Protein AF-A0A522SVX6-F1 (afdb_monomer_lite)

Radius of gyration: 29.34 Å; chains: 1; bounding box: 66×29×86 Å

Structure (mmCIF, N/CA/C/O backbone):
data_AF-A0A522SVX6-F1
#
_entry.id   AF-A0A522SVX6-F1
#
loop_
_atom_site.group_PDB
_atom_site.id
_atom_site.type_symbol
_atom_site.label_atom_id
_atom_site.label_alt_id
_atom_site.label_comp_id
_atom_site.label_asym_id
_atom_site.label_entity_id
_atom_site.label_seq_id
_atom_site.pdbx_PDB_ins_code
_atom_site.Cartn_x
_atom_site.Cartn_y
_atom_site.Cartn_z
_atom_site.occupancy
_atom_site.B_iso_or_equiv
_atom_site.auth_seq_id
_atom_site.auth_comp_id
_atom_site.auth_asym_id
_atom_site.auth_atom_id
_atom_site.pdbx_PDB_model_num
ATOM 1 N N . MET A 1 1 ? 31.303 2.158 -15.050 1.00 72.50 1 MET A N 1
ATOM 2 C CA . MET A 1 1 ? 30.305 2.900 -15.856 1.00 72.50 1 MET A CA 1
ATOM 3 C C . MET A 1 1 ? 29.167 1.996 -16.331 1.00 72.50 1 MET A C 1
ATOM 5 O O . MET A 1 1 ? 28.134 2.019 -15.685 1.00 72.50 1 MET A O 1
ATOM 9 N N . ARG A 1 2 ? 29.341 1.121 -17.340 1.00 85.81 2 ARG A N 1
ATOM 10 C CA . ARG A 1 2 ? 28.238 0.278 -17.877 1.00 85.81 2 ARG A CA 1
ATOM 11 C C . ARG A 1 2 ? 27.499 -0.565 -16.823 1.00 85.81 2 ARG A C 1
ATOM 13 O O . ARG A 1 2 ? 26.279 -0.558 -16.804 1.00 85.81 2 ARG A O 1
ATOM 20 N N . LYS A 1 3 ? 28.222 -1.206 -15.895 1.00 90.88 3 LYS A N 1
ATOM 21 C CA . LYS A 1 3 ? 27.615 -2.003 -14.810 1.00 90.88 3 LYS A CA 1
ATOM 22 C C . LYS A 1 3 ? 26.756 -1.171 -13.848 1.00 90.88 3 LYS A C 1
ATOM 24 O O . LYS A 1 3 ? 25.700 -1.627 -13.442 1.00 90.88 3 LYS A O 1
ATOM 29 N N . LEU A 1 4 ? 27.188 0.050 -13.521 1.00 95.00 4 LEU A N 1
ATOM 30 C CA . LEU A 1 4 ? 26.436 0.951 -12.640 1.00 95.00 4 LEU A CA 1
ATOM 31 C C . LEU A 1 4 ? 25.151 1.438 -13.314 1.00 95.00 4 LEU A C 1
ATOM 33 O O . LEU A 1 4 ? 24.115 1.491 -12.668 1.00 95.00 4 LEU A O 1
ATOM 37 N N . ILE A 1 5 ? 25.212 1.720 -14.619 1.00 94.38 5 ILE A N 1
ATOM 38 C CA . ILE A 1 5 ? 24.039 2.098 -15.416 1.00 94.38 5 ILE A CA 1
ATOM 39 C C . ILE A 1 5 ? 23.031 0.945 -15.444 1.00 94.38 5 ILE A C 1
ATOM 41 O O . ILE A 1 5 ? 21.858 1.163 -15.170 1.00 94.38 5 ILE A O 1
ATOM 45 N N . SER A 1 6 ? 23.483 -0.289 -15.693 1.00 93.12 6 SER A N 1
ATOM 46 C CA . SER A 1 6 ? 22.606 -1.467 -15.667 1.00 93.12 6 SER A CA 1
ATOM 47 C C . SER A 1 6 ? 21.974 -1.703 -14.292 1.00 93.12 6 SER A C 1
ATOM 49 O O . SER A 1 6 ? 20.779 -1.966 -14.218 1.00 93.12 6 SER A O 1
ATOM 51 N N . ILE A 1 7 ? 22.744 -1.568 -13.206 1.00 95.12 7 ILE A N 1
ATOM 52 C CA . ILE A 1 7 ? 22.219 -1.683 -11.835 1.00 95.12 7 ILE A CA 1
ATOM 53 C C . ILE A 1 7 ? 21.185 -0.583 -11.566 1.00 95.12 7 ILE A C 1
ATOM 55 O O . ILE A 1 7 ? 20.101 -0.873 -11.072 1.00 95.12 7 ILE A O 1
ATOM 59 N N . SER A 1 8 ? 21.481 0.662 -11.941 1.00 94.00 8 SER A N 1
ATOM 60 C CA . SER A 1 8 ? 20.554 1.787 -11.789 1.00 94.00 8 SER A CA 1
ATOM 61 C C . SER A 1 8 ? 19.252 1.571 -12.561 1.00 94.00 8 SER A C 1
ATOM 63 O O . SER A 1 8 ? 18.188 1.875 -12.033 1.00 94.00 8 SER A O 1
ATOM 65 N N . LEU A 1 9 ? 19.322 1.035 -13.784 1.00 91.75 9 LEU A N 1
ATOM 66 C CA . LEU A 1 9 ? 18.143 0.711 -14.591 1.00 91.75 9 LEU A CA 1
ATOM 67 C C . LEU A 1 9 ? 17.283 -0.369 -13.930 1.00 91.75 9 LEU A C 1
ATOM 69 O O . LEU A 1 9 ? 16.068 -0.218 -13.861 1.00 91.75 9 LEU A O 1
ATOM 73 N N . LEU A 1 10 ? 17.905 -1.425 -13.400 1.00 92.25 10 LEU A N 1
ATOM 74 C CA . LEU A 1 10 ? 17.185 -2.481 -12.685 1.00 92.25 10 LEU A CA 1
ATOM 75 C C . LEU A 1 10 ? 16.464 -1.932 -11.449 1.00 92.25 10 LEU A C 1
ATOM 77 O O . LEU A 1 10 ? 15.293 -2.241 -11.239 1.00 92.25 10 LEU A O 1
ATOM 81 N N . PHE A 1 11 ? 17.124 -1.082 -10.660 1.00 90.69 11 PHE A N 1
ATOM 82 C CA . PHE A 1 11 ? 16.496 -0.448 -9.499 1.00 90.69 11 PHE A CA 1
ATOM 83 C C . PHE A 1 11 ? 15.349 0.487 -9.886 1.00 90.69 11 PHE A C 1
ATOM 85 O O . PHE A 1 11 ? 14.310 0.449 -9.235 1.00 90.69 11 PHE A O 1
ATOM 92 N N . ALA A 1 12 ? 15.513 1.286 -10.943 1.00 89.25 12 ALA A N 1
ATOM 93 C CA . ALA A 1 12 ? 14.468 2.188 -11.422 1.00 89.25 12 ALA A CA 1
ATOM 94 C C . ALA A 1 12 ? 13.207 1.422 -11.855 1.00 89.25 12 ALA A C 1
ATOM 96 O O . ALA A 1 12 ? 12.114 1.775 -11.430 1.00 89.25 12 ALA A O 1
ATOM 97 N N . LEU A 1 13 ? 13.367 0.329 -12.608 1.00 86.50 13 LEU A N 1
ATOM 98 C CA . LEU A 1 13 ? 12.252 -0.533 -13.022 1.00 86.50 13 LEU A CA 1
ATOM 99 C C . LEU A 1 13 ? 11.591 -1.249 -11.834 1.00 86.50 13 LEU A C 1
ATOM 101 O O . LEU A 1 13 ? 10.384 -1.449 -11.811 1.00 86.50 13 LEU A O 1
ATOM 105 N N . SER A 1 14 ? 12.377 -1.614 -10.820 1.00 84.56 14 SER A N 1
ATOM 106 C CA . SER A 1 14 ? 11.855 -2.255 -9.605 1.00 84.56 14 SER A CA 1
ATOM 107 C C . SER A 1 14 ? 11.109 -1.275 -8.696 1.00 84.56 14 SER A C 1
ATOM 109 O O . SER A 1 14 ? 10.351 -1.704 -7.825 1.00 84.56 14 SER A O 1
ATOM 111 N N . PHE A 1 15 ? 11.338 0.033 -8.858 1.00 83.62 15 PHE A N 1
ATOM 112 C CA . PHE A 1 15 ? 10.798 1.049 -7.962 1.00 83.62 15 PHE A CA 1
ATOM 113 C C . PHE A 1 15 ? 9.271 1.162 -8.038 1.00 83.62 15 PHE A C 1
ATOM 115 O O . PHE A 1 15 ? 8.607 1.477 -7.049 1.00 83.62 15 PHE A O 1
ATOM 122 N N . GLU A 1 16 ? 8.702 0.817 -9.188 1.00 74.00 16 GLU A N 1
ATOM 123 C CA . GLU A 1 16 ? 7.260 0.837 -9.431 1.00 74.00 16 GLU A CA 1
ATOM 124 C C . GLU A 1 16 ? 6.499 -0.160 -8.533 1.00 74.00 16 GLU A C 1
ATOM 126 O O . GLU A 1 16 ? 5.338 0.065 -8.193 1.00 74.00 16 GLU A O 1
ATOM 131 N N . CYS A 1 17 ? 7.170 -1.203 -8.028 1.00 76.44 17 CYS A N 1
ATOM 132 C CA . CYS A 1 17 ? 6.571 -2.206 -7.143 1.00 76.44 17 CYS A CA 1
ATOM 133 C C . CYS A 1 17 ? 6.388 -1.740 -5.682 1.00 76.44 17 CYS A C 1
ATOM 135 O O . CYS A 1 17 ? 5.728 -2.427 -4.897 1.00 76.44 17 CYS A O 1
ATOM 137 N N . PHE A 1 18 ? 6.956 -0.598 -5.270 1.00 81.50 18 PHE A N 1
ATOM 138 C CA . PHE A 1 18 ? 6.952 -0.180 -3.857 1.00 81.50 18 PHE A CA 1
ATOM 139 C C . PHE A 1 18 ? 5.634 0.448 -3.369 1.00 81.50 18 PHE A C 1
ATOM 141 O O . PHE A 1 18 ? 5.527 0.776 -2.184 1.00 81.50 18 PHE A O 1
ATOM 148 N N . SER A 1 19 ? 4.611 0.587 -4.219 1.00 78.88 19 SER A N 1
ATOM 149 C CA . SER A 1 19 ? 3.333 1.226 -3.855 1.00 78.88 19 SER A CA 1
ATOM 150 C C . SER A 1 19 ? 2.658 0.575 -2.636 1.00 78.88 19 SER A C 1
ATOM 152 O O . SER A 1 19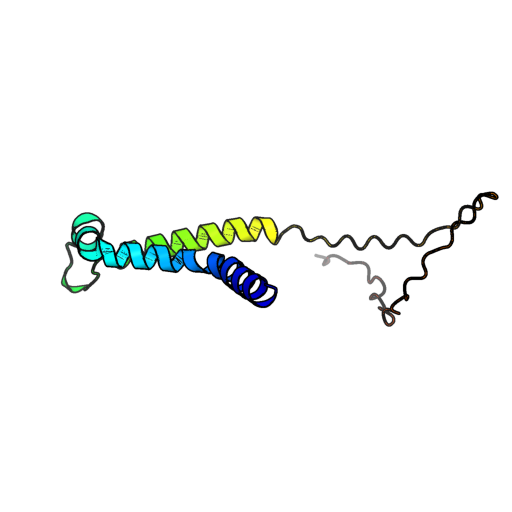 ? 2.267 1.266 -1.694 1.00 78.88 19 SER A O 1
ATOM 154 N N . ASN A 1 20 ? 2.595 -0.758 -2.601 1.00 84.00 20 ASN A N 1
ATOM 155 C CA . ASN A 1 20 ? 2.006 -1.514 -1.490 1.00 84.00 20 ASN A CA 1
ATOM 156 C C . ASN A 1 20 ? 2.909 -1.540 -0.248 1.00 84.00 20 ASN A C 1
ATOM 158 O O . ASN A 1 20 ? 2.416 -1.545 0.881 1.00 84.00 20 ASN A O 1
ATOM 162 N N . ILE A 1 21 ? 4.229 -1.507 -0.447 1.00 89.38 21 ILE A N 1
ATOM 163 C CA . ILE A 1 21 ? 5.213 -1.478 0.645 1.00 89.38 21 ILE A CA 1
ATOM 164 C C . ILE A 1 21 ? 5.077 -0.177 1.438 1.00 89.38 21 ILE A C 1
ATOM 166 O O . ILE A 1 21 ? 5.115 -0.199 2.667 1.00 89.38 21 ILE A O 1
ATOM 170 N N . TYR A 1 22 ? 4.834 0.943 0.754 1.00 90.19 22 TYR A N 1
ATOM 171 C CA . TYR A 1 22 ? 4.593 2.228 1.405 1.00 90.19 22 TYR A CA 1
ATOM 172 C C . TYR A 1 22 ? 3.347 2.211 2.308 1.00 90.19 22 TYR A C 1
ATOM 174 O O . TYR A 1 22 ? 3.409 2.674 3.447 1.00 90.19 22 TYR A O 1
ATOM 182 N N . VAL A 1 23 ? 2.234 1.630 1.839 1.00 92.38 23 VAL A N 1
ATOM 183 C CA . VAL A 1 23 ? 0.991 1.507 2.629 1.00 92.38 23 VAL A CA 1
ATOM 184 C C . VAL A 1 23 ? 1.232 0.683 3.896 1.00 92.38 23 VAL A C 1
ATOM 186 O O . VAL A 1 23 ? 0.809 1.069 4.987 1.00 92.38 23 VAL A O 1
ATOM 189 N N . TRP A 1 24 ? 1.954 -0.430 3.768 1.00 93.75 24 TRP A N 1
ATOM 190 C CA . TRP A 1 24 ? 2.255 -1.311 4.894 1.00 93.75 24 TRP A CA 1
ATOM 191 C C . TRP A 1 24 ? 3.203 -0.655 5.907 1.00 93.75 24 TRP A C 1
ATOM 193 O O . TRP A 1 24 ? 2.959 -0.707 7.112 1.00 93.75 24 TRP A O 1
ATOM 203 N N . ALA A 1 25 ? 4.239 0.037 5.426 1.00 94.06 25 ALA A N 1
ATOM 204 C CA . ALA A 1 25 ? 5.154 0.796 6.275 1.00 94.06 25 ALA A CA 1
ATOM 205 C C . ALA A 1 25 ? 4.426 1.910 7.047 1.00 94.06 25 ALA A C 1
ATOM 207 O O . ALA A 1 25 ? 4.620 2.054 8.252 1.00 94.06 25 ALA A O 1
ATOM 208 N N . GLY A 1 26 ? 3.541 2.662 6.384 1.00 93.31 26 GLY A N 1
ATOM 209 C CA . GLY A 1 26 ? 2.734 3.702 7.029 1.00 93.31 26 GLY A CA 1
ATOM 210 C C . GLY A 1 26 ? 1.791 3.156 8.105 1.00 93.31 26 GLY A C 1
ATOM 211 O O . GLY A 1 26 ? 1.582 3.818 9.126 1.00 93.31 26 GLY A O 1
ATOM 212 N N . TYR A 1 27 ? 1.264 1.944 7.903 1.00 96.00 27 TYR A N 1
ATOM 213 C CA . TYR A 1 27 ? 0.468 1.239 8.904 1.00 96.00 27 TYR A CA 1
ATOM 214 C C . TYR A 1 27 ? 1.299 0.843 10.125 1.00 96.00 27 TYR A C 1
ATOM 216 O O . TYR A 1 27 ? 0.892 1.147 11.242 1.00 96.00 27 TYR A O 1
ATOM 224 N N . GLU A 1 28 ? 2.464 0.221 9.934 1.00 95.56 28 GLU A N 1
ATOM 225 C CA . GLU A 1 28 ? 3.275 -0.256 11.061 1.00 95.56 28 GLU A CA 1
ATOM 226 C C . GLU A 1 28 ? 3.817 0.912 11.901 1.00 95.56 28 GLU A C 1
ATOM 228 O O . GLU A 1 28 ? 3.744 0.879 13.129 1.00 95.56 28 GLU A O 1
ATOM 233 N N . LEU A 1 29 ? 4.257 1.996 11.249 1.00 96.50 29 LEU A N 1
ATOM 234 C CA . LEU A 1 29 ? 4.748 3.202 11.927 1.00 96.50 29 LEU A CA 1
ATOM 235 C C . LEU A 1 29 ? 3.666 3.913 12.759 1.00 96.50 29 LEU A C 1
ATOM 237 O O . LEU A 1 29 ? 3.987 4.529 13.771 1.00 96.50 29 LEU A O 1
ATOM 241 N N . ASN A 1 30 ? 2.392 3.825 12.356 1.00 96.00 30 ASN A N 1
ATOM 242 C CA . ASN A 1 30 ? 1.272 4.521 13.007 1.00 96.00 30 ASN A CA 1
ATOM 243 C C . ASN A 1 30 ? 0.233 3.571 13.616 1.00 96.00 30 ASN A C 1
ATOM 245 O O . ASN A 1 30 ? -0.908 3.966 13.868 1.00 96.00 30 ASN A O 1
ATOM 249 N N . LYS A 1 31 ? 0.602 2.314 13.865 1.00 94.75 31 LYS A N 1
ATOM 250 C CA . LYS A 1 31 ? -0.333 1.247 14.248 1.00 94.75 31 LYS A CA 1
ATOM 251 C C . LYS A 1 31 ? -1.159 1.577 15.492 1.00 94.75 31 LYS A C 1
ATOM 253 O O . LYS A 1 31 ? -2.355 1.297 15.532 1.00 94.75 31 LYS A O 1
ATOM 258 N N . SER A 1 32 ? -0.549 2.224 16.485 1.00 94.62 32 SER A N 1
ATOM 259 C CA . SER A 1 32 ? -1.226 2.662 17.715 1.00 94.62 32 SER A CA 1
ATOM 260 C C . SER A 1 32 ? -2.331 3.689 17.439 1.00 94.62 32 SER A C 1
ATOM 262 O O . SER A 1 32 ? -3.457 3.542 17.921 1.00 94.62 32 SER A O 1
ATOM 264 N N . TYR A 1 33 ? -2.037 4.699 16.621 1.00 95.88 33 TYR A N 1
ATOM 265 C CA . TYR A 1 33 ? -3.000 5.714 16.197 1.00 95.88 33 TYR A CA 1
ATOM 266 C C . TYR A 1 33 ? -4.114 5.108 15.337 1.00 95.88 33 TYR A C 1
ATOM 268 O O . TYR A 1 33 ? -5.295 5.362 15.568 1.00 95.88 33 TYR A O 1
ATOM 276 N N . ILE A 1 34 ? -3.757 4.244 14.386 1.00 96.31 34 ILE A N 1
ATOM 277 C CA . ILE A 1 34 ? -4.728 3.596 13.499 1.00 96.31 34 ILE A CA 1
ATOM 278 C C . ILE A 1 34 ? -5.687 2.716 14.307 1.00 96.31 34 ILE A C 1
ATOM 280 O O . ILE A 1 34 ? -6.898 2.801 14.113 1.00 96.31 34 ILE A O 1
ATOM 284 N N . SER A 1 35 ? -5.175 1.915 15.243 1.00 94.50 35 SER A N 1
ATOM 285 C CA . SER A 1 35 ? -5.993 1.027 16.076 1.00 94.50 35 SER A CA 1
ATOM 286 C C . SER A 1 35 ? -6.947 1.791 17.008 1.00 94.50 35 SER A C 1
ATOM 288 O O . SER A 1 35 ? -8.095 1.390 17.178 1.00 94.50 35 SER A O 1
ATOM 290 N N . SER A 1 36 ? -6.512 2.922 17.571 1.00 93.62 36 SER A N 1
ATOM 291 C CA . SER A 1 36 ? -7.313 3.701 18.532 1.00 93.62 36 SER A CA 1
ATOM 292 C C . SER A 1 36 ? -8.298 4.678 17.877 1.00 93.62 36 SER A C 1
ATOM 294 O O . SER A 1 36 ? -9.417 4.853 18.363 1.00 93.62 36 SER A O 1
ATOM 296 N N . VAL A 1 37 ? -7.922 5.305 16.761 1.00 95.12 37 VAL A N 1
ATOM 297 C CA . VAL A 1 37 ? -8.692 6.410 16.162 1.00 95.12 37 VAL A CA 1
ATOM 298 C C . VAL A 1 37 ? -9.421 5.990 14.888 1.00 95.12 37 VAL A C 1
ATOM 300 O O . VAL A 1 37 ? -10.594 6.328 14.723 1.00 95.12 37 VAL A O 1
ATOM 303 N N . LEU A 1 38 ? -8.754 5.246 14.002 1.00 95.44 38 LEU A N 1
ATOM 304 C CA . LEU A 1 38 ? -9.246 4.950 12.648 1.00 95.44 38 LEU A CA 1
ATOM 305 C C . LEU A 1 38 ? -9.911 3.570 12.513 1.00 95.44 38 LEU A C 1
ATOM 307 O O . LEU A 1 38 ? -10.641 3.328 11.552 1.00 95.44 38 LEU A O 1
ATOM 311 N N . CYS A 1 39 ? -9.664 2.658 13.453 1.00 95.50 39 CYS A N 1
ATOM 312 C CA . CYS A 1 39 ? -10.241 1.321 13.457 1.00 95.50 39 CYS A CA 1
ATOM 313 C C . CYS A 1 39 ? -11.739 1.372 13.778 1.00 95.50 39 CYS A C 1
ATOM 315 O O . CYS A 1 39 ? -12.141 1.811 14.855 1.00 95.50 39 CYS A O 1
ATOM 317 N N . VAL A 1 40 ? -12.565 0.843 12.873 1.00 94.88 40 VAL A N 1
ATOM 318 C CA . VAL A 1 40 ? -14.022 0.744 13.084 1.00 94.88 40 VAL A CA 1
ATOM 319 C C . VAL A 1 40 ? -14.403 -0.310 14.129 1.00 94.88 40 VAL A C 1
ATOM 321 O O . VAL A 1 40 ? -15.473 -0.230 14.714 1.00 94.88 40 VAL A O 1
ATOM 324 N N . ASN A 1 41 ? -13.513 -1.272 14.393 1.00 93.69 41 ASN A N 1
ATOM 325 C CA . ASN A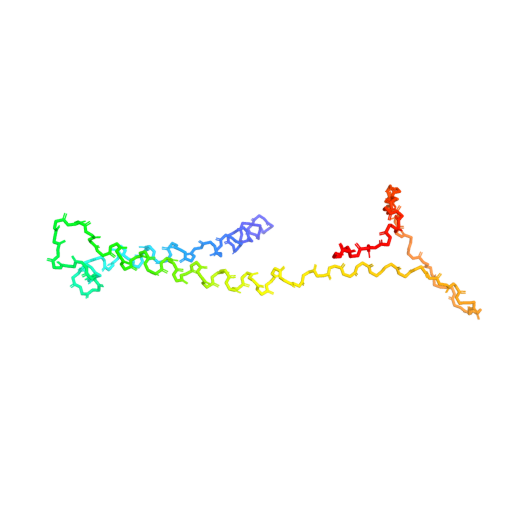 1 41 ? -13.724 -2.360 15.352 1.00 93.69 41 ASN A CA 1
ATOM 326 C C . ASN A 1 41 ? -13.053 -2.096 16.712 1.00 93.69 41 ASN A C 1
ATOM 328 O O . ASN A 1 41 ? -12.842 -3.043 17.468 1.00 93.69 41 ASN A O 1
ATOM 332 N N . ARG A 1 42 ? -12.676 -0.848 17.035 1.00 90.75 42 ARG A N 1
ATOM 333 C CA . ARG A 1 42 ? -11.974 -0.541 18.299 1.00 90.75 42 ARG A CA 1
ATOM 334 C C . ARG A 1 42 ? -12.786 -0.908 19.545 1.00 90.75 42 ARG A C 1
ATOM 336 O O . ARG A 1 42 ? -12.205 -1.274 20.558 1.00 90.75 42 ARG A O 1
ATOM 343 N N . ASP A 1 43 ? -14.113 -0.844 19.442 1.00 92.38 43 ASP A N 1
ATOM 344 C CA . ASP A 1 43 ? -15.036 -1.118 20.548 1.00 92.38 43 ASP A CA 1
ATOM 345 C C . ASP A 1 43 ? -15.288 -2.626 20.736 1.00 92.38 43 ASP A C 1
ATOM 347 O O . ASP A 1 43 ? -15.971 -3.036 21.672 1.00 92.38 43 ASP A O 1
ATOM 351 N N . ASN A 1 44 ? -14.718 -3.471 19.865 1.00 90.88 44 ASN A N 1
ATOM 352 C CA . ASN A 1 44 ? -14.806 -4.926 19.946 1.00 90.88 44 ASN A CA 1
ATOM 353 C C . ASN A 1 44 ? -13.407 -5.570 20.066 1.00 90.88 44 ASN A C 1
ATOM 355 O O . ASN A 1 44 ? -12.876 -6.110 19.087 1.00 90.88 44 ASN A O 1
ATOM 359 N N . PRO A 1 45 ? -12.795 -5.544 21.266 1.00 84.69 45 PRO A N 1
ATOM 360 C CA . PRO A 1 45 ? -11.438 -6.048 21.483 1.00 84.69 45 PRO A CA 1
ATOM 361 C C . PRO A 1 45 ? -11.300 -7.562 21.259 1.00 84.69 45 PRO A C 1
ATOM 363 O O . PRO A 1 45 ? -10.207 -8.023 20.935 1.00 84.69 45 PRO A O 1
ATOM 366 N N . ALA A 1 46 ? -12.392 -8.332 21.350 1.00 90.81 46 ALA A N 1
ATOM 367 C CA . ALA A 1 46 ? -12.385 -9.780 21.119 1.00 90.81 46 ALA A CA 1
ATOM 368 C C . ALA A 1 46 ? -12.007 -10.165 19.674 1.00 90.81 46 ALA A C 1
ATOM 370 O O . ALA A 1 46 ? -11.585 -11.289 19.420 1.00 90.81 46 ALA A O 1
ATOM 371 N N . MET A 1 47 ? -12.130 -9.231 18.724 1.00 90.06 47 MET A N 1
ATOM 372 C CA . MET A 1 47 ? -11.816 -9.462 17.310 1.00 90.06 47 MET A CA 1
ATOM 373 C C . MET A 1 47 ? -10.327 -9.317 16.972 1.00 90.06 47 MET A C 1
ATOM 375 O O . MET A 1 47 ? -9.947 -9.608 15.838 1.00 90.06 47 MET A O 1
ATOM 379 N N . HIS A 1 48 ? -9.489 -8.821 17.894 1.00 91.69 48 HIS A N 1
ATOM 380 C CA . HIS A 1 48 ? -8.047 -8.613 17.673 1.00 91.69 48 HIS A CA 1
ATOM 381 C C . HIS A 1 48 ? -7.724 -7.945 16.314 1.00 91.69 48 HIS A C 1
ATOM 383 O O . HIS A 1 48 ? -6.852 -8.374 15.545 1.00 91.69 48 HIS A O 1
ATOM 389 N N . CYS A 1 49 ? -8.506 -6.913 15.967 1.00 93.81 49 CYS A N 1
ATOM 390 C CA . CYS A 1 49 ? -8.427 -6.267 14.658 1.00 93.81 49 CYS A CA 1
ATOM 391 C C . CYS A 1 49 ? -7.171 -5.400 14.522 1.00 93.81 49 CYS A C 1
ATOM 393 O O . CYS A 1 49 ? -6.575 -5.383 13.453 1.00 93.81 49 CYS A O 1
ATOM 395 N N . ASP A 1 50 ? -6.760 -4.691 15.575 1.00 93.88 50 ASP A N 1
ATOM 396 C CA . ASP A 1 50 ? -5.537 -3.870 15.618 1.00 93.88 50 ASP A CA 1
ATOM 397 C C . ASP A 1 50 ? -5.396 -2.839 14.478 1.00 93.88 50 ASP A C 1
ATOM 399 O O . ASP A 1 50 ? -4.289 -2.464 14.106 1.00 93.88 50 ASP A O 1
ATOM 403 N N . GLY A 1 51 ? -6.506 -2.390 13.882 1.00 94.25 51 GLY A N 1
ATOM 404 C CA . GLY A 1 51 ? -6.484 -1.487 12.725 1.00 94.25 51 GLY A CA 1
ATOM 405 C C . GLY A 1 51 ? -6.334 -2.173 11.358 1.00 94.25 51 GLY A C 1
ATOM 406 O O . GLY A 1 51 ? -6.306 -1.483 10.340 1.00 94.25 51 GLY A O 1
ATOM 407 N N . LYS A 1 52 ? -6.320 -3.513 11.286 1.00 94.75 52 LYS A N 1
ATOM 408 C CA . LYS A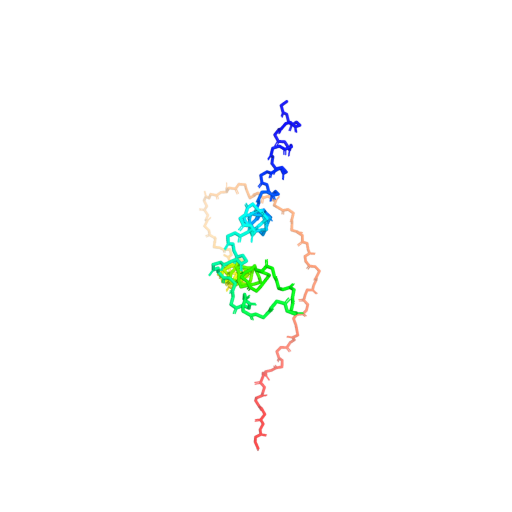 1 52 ? -6.244 -4.286 10.024 1.00 94.75 52 LYS A CA 1
ATOM 409 C C . LYS A 1 52 ? -7.385 -3.965 9.050 1.00 94.75 52 LYS A C 1
ATOM 411 O O . LYS A 1 52 ? -7.184 -4.015 7.843 1.00 94.75 52 LYS A O 1
ATOM 416 N N . CYS A 1 53 ? -8.562 -3.587 9.555 1.00 95.12 53 CYS A N 1
ATOM 417 C CA . CYS A 1 53 ? -9.685 -3.147 8.718 1.00 95.12 53 CYS A CA 1
ATOM 418 C C . CYS A 1 53 ? -9.361 -1.884 7.899 1.00 95.12 53 CYS A C 1
ATOM 420 O O . CYS A 1 53 ? -9.773 -1.763 6.747 1.00 95.12 53 CYS A O 1
ATOM 422 N N . PHE A 1 54 ? -8.596 -0.953 8.473 1.00 95.06 54 PHE A N 1
ATOM 423 C CA . PHE A 1 54 ? -8.146 0.251 7.784 1.00 95.06 54 PHE A CA 1
ATOM 424 C C . PHE A 1 54 ? -7.072 -0.080 6.741 1.00 95.06 54 PHE A C 1
ATOM 426 O O . PHE A 1 54 ? -7.137 0.423 5.619 1.00 95.06 54 PHE A O 1
ATOM 433 N N . LEU A 1 55 ? -6.130 -0.965 7.091 1.00 95.19 55 LEU A N 1
ATOM 434 C CA . LEU A 1 55 ? -5.092 -1.443 6.175 1.00 95.19 55 LEU A CA 1
ATOM 435 C C . LEU A 1 55 ? -5.700 -2.116 4.936 1.00 95.19 55 LEU A C 1
ATOM 437 O O . LEU A 1 55 ? -5.348 -1.760 3.814 1.00 95.19 55 LEU A O 1
ATOM 441 N N . ASP A 1 56 ? -6.655 -3.028 5.131 1.00 94.56 56 ASP A N 1
ATOM 442 C CA . ASP A 1 56 ? -7.357 -3.712 4.038 1.00 94.56 56 ASP A CA 1
ATOM 443 C C . ASP A 1 56 ? -8.063 -2.718 3.101 1.00 94.56 56 ASP A C 1
ATOM 445 O O . ASP A 1 56 ? -7.950 -2.808 1.878 1.00 94.56 56 ASP A O 1
ATOM 449 N N . LYS A 1 57 ? -8.719 -1.699 3.668 1.00 94.12 57 LYS A N 1
ATOM 450 C CA . LYS A 1 57 ? -9.363 -0.640 2.883 1.00 94.12 57 LYS A CA 1
ATOM 451 C C . LYS A 1 57 ? -8.358 0.148 2.036 1.00 94.12 57 LYS A C 1
ATOM 453 O O . LYS A 1 57 ? -8.641 0.426 0.871 1.00 94.12 57 LYS A O 1
ATOM 458 N N . GLN A 1 58 ? -7.203 0.506 2.598 1.00 92.94 58 GLN A N 1
ATOM 459 C CA . GLN A 1 58 ? -6.158 1.227 1.863 1.00 92.94 58 GLN A CA 1
ATOM 460 C C . GLN A 1 58 ? -5.541 0.381 0.745 1.00 92.94 58 GLN A C 1
ATOM 462 O O . GLN A 1 58 ? -5.343 0.890 -0.358 1.00 92.94 58 GLN A O 1
ATOM 467 N N . LEU A 1 59 ? -5.290 -0.907 0.997 1.00 92.69 59 LEU A N 1
ATOM 468 C CA . LEU A 1 59 ? -4.760 -1.833 -0.008 1.00 92.69 59 LEU A CA 1
ATOM 469 C C . LEU A 1 59 ? -5.736 -2.012 -1.176 1.00 92.69 59 LEU A C 1
ATOM 471 O O . LEU A 1 59 ? -5.338 -1.867 -2.330 1.00 92.69 59 LEU A O 1
ATOM 475 N N . LYS A 1 60 ? -7.028 -2.213 -0.891 1.00 92.44 60 LYS A N 1
ATOM 476 C CA . LYS A 1 60 ? -8.075 -2.291 -1.925 1.00 92.44 60 LYS A CA 1
ATOM 477 C C . LYS A 1 60 ? -8.171 -1.011 -2.748 1.00 92.44 60 LYS A C 1
ATOM 479 O O . LYS A 1 60 ? -8.290 -1.073 -3.968 1.00 92.44 60 LYS A O 1
ATOM 484 N N . GLN A 1 61 ? -8.080 0.152 -2.101 1.00 90.06 61 GLN A N 1
ATOM 485 C CA . GLN A 1 61 ? -8.079 1.429 -2.812 1.00 90.06 61 GLN A CA 1
ATOM 486 C C . GLN A 1 61 ? -6.843 1.586 -3.712 1.00 90.06 61 GLN A C 1
ATOM 488 O O . GLN A 1 61 ? -6.960 2.143 -4.802 1.00 90.06 61 GLN A O 1
ATOM 493 N N . ASN A 1 62 ? -5.671 1.111 -3.279 1.00 87.25 62 ASN A N 1
ATOM 494 C CA . ASN A 1 62 ? -4.453 1.139 -4.090 1.00 87.25 62 ASN A CA 1
ATOM 495 C C . ASN A 1 62 ? -4.576 0.217 -5.314 1.00 87.25 62 ASN A C 1
ATOM 497 O O . ASN A 1 62 ? -4.305 0.653 -6.430 1.00 87.25 62 ASN A O 1
ATOM 501 N N . GLN A 1 63 ? -5.087 -1.001 -5.117 1.00 87.19 63 GLN A N 1
ATOM 502 C CA . GLN A 1 63 ? -5.337 -1.955 -6.197 1.00 87.19 63 GLN A CA 1
ATOM 503 C C . GLN A 1 63 ? -6.330 -1.403 -7.227 1.00 87.19 63 GLN A C 1
ATOM 505 O O . GLN A 1 63 ? -6.044 -1.401 -8.417 1.00 87.19 63 GLN A O 1
ATOM 510 N N . GLN A 1 64 ? -7.446 -0.823 -6.779 1.00 86.50 64 GLN A N 1
ATOM 511 C CA . GLN A 1 64 ? -8.440 -0.250 -7.688 1.00 86.50 64 GLN A CA 1
ATOM 512 C C . GLN A 1 64 ? -7.895 0.938 -8.502 1.00 86.50 64 GLN A C 1
ATOM 514 O O . GLN A 1 64 ? -8.339 1.171 -9.625 1.00 86.50 64 GLN A O 1
ATOM 519 N N . ARG A 1 65 ? -6.937 1.706 -7.964 1.00 82.56 65 ARG A N 1
ATOM 520 C CA . ARG A 1 65 ? -6.241 2.756 -8.730 1.00 82.56 65 ARG A CA 1
ATOM 521 C C . ARG A 1 65 ? -5.333 2.149 -9.798 1.00 82.56 65 ARG A C 1
ATOM 523 O O . ARG A 1 65 ? -5.415 2.573 -10.943 1.00 82.56 65 ARG A O 1
ATOM 530 N N . GLN A 1 66 ? -4.556 1.125 -9.442 1.00 78.44 66 GLN A N 1
ATOM 531 C CA . GLN A 1 66 ? -3.718 0.402 -10.404 1.00 78.44 66 GLN A CA 1
ATOM 532 C C . GLN A 1 66 ? -4.555 -0.225 -11.528 1.00 78.44 66 GLN A C 1
ATOM 534 O O . GLN A 1 66 ? -4.188 -0.107 -12.691 1.00 78.44 66 GLN A O 1
ATOM 539 N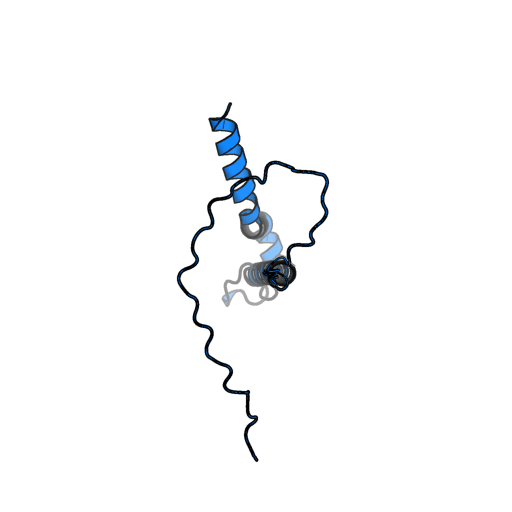 N . ASP A 1 67 ? -5.705 -0.825 -11.215 1.00 78.25 67 ASP A N 1
ATOM 540 C CA . ASP A 1 67 ? -6.584 -1.433 -12.223 1.00 78.25 67 ASP A CA 1
ATOM 541 C C . ASP A 1 67 ? -7.174 -0.393 -13.193 1.00 78.25 67 ASP A C 1
ATOM 543 O O . ASP A 1 67 ? -7.265 -0.650 -14.394 1.00 78.25 67 ASP A O 1
ATOM 547 N N . ASN A 1 68 ? -7.535 0.802 -12.706 1.00 74.44 68 ASN A N 1
ATOM 548 C CA . ASN A 1 68 ? -8.013 1.890 -13.568 1.00 74.44 68 ASN A CA 1
ATOM 549 C C . ASN A 1 68 ? -6.903 2.451 -14.472 1.00 74.44 68 ASN A C 1
ATOM 551 O O . ASN A 1 68 ? -7.156 2.707 -15.650 1.00 74.44 68 ASN A O 1
ATOM 555 N N . ASP A 1 69 ? -5.681 2.596 -13.955 1.00 66.75 69 ASP A N 1
ATOM 556 C CA . ASP A 1 69 ? -4.534 3.070 -14.740 1.00 66.75 69 ASP A CA 1
ATOM 557 C C . ASP A 1 69 ? -4.107 2.027 -15.795 1.00 66.75 69 ASP A C 1
ATOM 559 O O . ASP A 1 69 ? -3.848 2.367 -16.953 1.00 66.75 69 ASP A O 1
ATOM 563 N N . ASN A 1 70 ? -4.136 0.736 -15.448 1.00 60.38 70 ASN A N 1
ATOM 564 C CA . ASN A 1 70 ? -3.839 -0.365 -16.370 1.00 60.38 70 ASN A CA 1
ATOM 565 C C . ASN A 1 70 ? -4.938 -0.563 -17.431 1.00 60.38 70 ASN A C 1
ATOM 567 O O . ASN A 1 70 ? -4.639 -0.918 -18.572 1.00 60.38 70 ASN A O 1
ATOM 571 N N . GLY A 1 71 ? -6.203 -0.287 -17.098 1.00 54.91 71 GLY A N 1
ATOM 572 C CA . GLY A 1 71 ? -7.324 -0.315 -18.043 1.00 54.91 71 GLY A CA 1
ATOM 573 C C . GLY A 1 71 ? -7.235 0.754 -19.142 1.00 54.91 71 GLY A C 1
ATOM 574 O O . GLY A 1 71 ? -7.777 0.560 -20.232 1.00 54.91 71 GLY A O 1
ATOM 575 N N . ALA A 1 72 ? -6.513 1.853 -18.901 1.00 52.66 72 ALA A N 1
ATOM 576 C CA . ALA A 1 72 ? -6.243 2.873 -19.915 1.00 52.66 72 ALA A CA 1
ATOM 577 C C . ALA A 1 72 ? -5.136 2.451 -20.901 1.00 52.66 72 ALA A C 1
ATOM 579 O O . ALA A 1 72 ? -5.192 2.826 -22.073 1.00 52.66 72 ALA A O 1
ATOM 580 N N . LEU A 1 73 ? -4.166 1.643 -20.455 1.00 52.34 73 LEU A N 1
ATOM 581 C CA . LEU A 1 73 ? -3.064 1.150 -21.289 1.00 52.34 73 LEU A CA 1
ATOM 582 C C . LEU A 1 73 ? -3.415 -0.155 -22.030 1.00 52.34 73 LEU A C 1
ATOM 584 O O . LEU A 1 73 ? -2.956 -0.376 -23.147 1.00 52.34 73 LEU A O 1
ATOM 588 N N . GLY A 1 74 ? -4.261 -1.005 -21.436 1.00 48.03 74 GLY A N 1
ATOM 589 C CA . GLY A 1 74 ? -4.631 -2.316 -21.982 1.00 48.03 74 GLY A CA 1
ATOM 590 C C . GLY A 1 74 ? -5.662 -2.296 -23.116 1.00 48.03 74 GLY A C 1
ATOM 591 O O . GLY A 1 74 ? -5.764 -3.272 -23.851 1.00 48.03 74 GLY A O 1
ATOM 592 N N . ASN A 1 75 ? -6.406 -1.199 -23.300 1.00 52.00 75 ASN A N 1
ATOM 593 C CA . ASN A 1 75 ? -7.532 -1.151 -24.245 1.00 52.00 75 ASN A CA 1
ATOM 594 C C . ASN A 1 75 ? -7.234 -0.473 -25.593 1.00 52.00 75 ASN A C 1
ATOM 596 O O . ASN A 1 75 ? -8.161 -0.256 -26.369 1.00 52.00 75 ASN A O 1
ATOM 600 N N . LYS A 1 76 ? -5.978 -0.122 -25.898 1.00 51.06 76 LYS A N 1
ATOM 601 C CA . LYS A 1 76 ? -5.597 0.437 -27.210 1.00 51.06 76 LYS A CA 1
ATOM 602 C C . LYS A 1 76 ? -4.192 0.018 -27.630 1.00 51.06 76 LYS A C 1
ATOM 604 O O . LYS A 1 76 ? -3.338 0.856 -27.901 1.00 51.06 76 LYS A O 1
ATOM 609 N N . ILE A 1 77 ? -3.957 -1.283 -27.722 1.00 55.16 77 ILE A N 1
ATOM 610 C CA . ILE A 1 77 ? -2.974 -1.776 -28.687 1.00 55.16 77 ILE A CA 1
ATOM 611 C C . ILE A 1 77 ? -3.756 -2.506 -29.774 1.00 55.16 77 ILE A C 1
ATOM 613 O O . ILE A 1 77 ? -3.644 -3.715 -29.948 1.00 55.16 77 ILE A O 1
ATOM 617 N N . ASP A 1 78 ? -4.568 -1.748 -30.513 1.00 49.06 78 ASP A N 1
ATOM 618 C CA . ASP A 1 78 ? -4.905 -2.144 -31.873 1.00 49.06 78 ASP A CA 1
ATOM 619 C C . ASP A 1 78 ? -3.601 -2.028 -32.660 1.00 49.06 78 ASP A C 1
ATOM 621 O O . ASP A 1 78 ? -3.234 -0.955 -33.147 1.00 49.06 78 ASP A O 1
ATOM 625 N N . VAL A 1 79 ? -2.839 -3.122 -32.724 1.00 56.81 79 VAL A N 1
ATOM 626 C CA . VAL A 1 79 ? -1.778 -3.246 -33.719 1.00 56.81 79 VAL A CA 1
ATOM 627 C C . VAL A 1 79 ? -2.491 -3.267 -35.065 1.00 56.81 79 VAL A C 1
ATOM 629 O O . VAL A 1 79 ? -2.877 -4.320 -35.569 1.00 56.81 79 VAL A O 1
ATOM 632 N N . LEU A 1 80 ? -2.711 -2.085 -35.636 1.00 53.00 80 LEU A N 1
ATOM 633 C CA . LEU A 1 80 ? -3.145 -1.935 -37.013 1.00 53.00 80 LEU A CA 1
ATOM 634 C C . LEU A 1 80 ? -1.975 -2.406 -37.883 1.00 53.00 80 LEU A C 1
ATOM 636 O O . LEU A 1 80 ? -1.102 -1.634 -38.274 1.00 53.00 80 LEU A O 1
ATOM 640 N N . LEU A 1 81 ? -1.928 -3.716 -38.133 1.00 46.44 81 LEU A N 1
ATOM 641 C CA . LEU A 1 81 ? -1.094 -4.344 -39.151 1.00 46.44 81 LEU A CA 1
ATOM 642 C C . LEU A 1 81 ? -1.631 -3.901 -40.516 1.00 46.44 81 LEU A C 1
ATOM 644 O O . LEU A 1 81 ? -2.327 -4.638 -41.209 1.00 46.44 81 LEU A O 1
ATOM 648 N N . PHE A 1 82 ? -1.351 -2.652 -40.885 1.00 46.69 82 PHE A N 1
ATOM 649 C CA . PHE A 1 82 ? -1.603 -2.154 -42.226 1.00 46.69 82 PHE A CA 1
ATOM 650 C C . PHE A 1 82 ? -0.522 -2.741 -43.138 1.00 46.69 82 PHE A C 1
ATOM 652 O O . PHE A 1 82 ? 0.590 -2.224 -43.227 1.00 46.69 82 PHE A O 1
ATOM 659 N N . CYS A 1 83 ? -0.821 -3.878 -43.765 1.00 52.28 83 CYS A N 1
ATOM 660 C CA . CYS A 1 83 ? -0.029 -4.392 -44.874 1.00 52.28 83 CYS A CA 1
ATOM 661 C C . CYS A 1 83 ? -0.625 -3.825 -46.164 1.00 52.28 83 CYS A C 1
ATOM 663 O O . CYS A 1 83 ? -1.557 -4.391 -46.732 1.00 52.28 83 CYS A O 1
ATOM 665 N N . SER A 1 84 ? -0.126 -2.665 -46.588 1.00 47.75 84 SER A N 1
ATOM 666 C CA . SER A 1 84 ? -0.351 -2.191 -47.951 1.00 47.75 84 SER A CA 1
ATOM 667 C C . SER A 1 84 ? 0.555 -2.996 -48.867 1.00 47.75 84 SER A C 1
ATOM 669 O O . SER A 1 84 ? 1.774 -2.849 -48.799 1.00 47.75 84 SER A O 1
ATOM 671 N N . ASP A 1 85 ? -0.017 -3.844 -49.716 1.00 45.25 85 ASP A N 1
ATOM 672 C CA . ASP A 1 85 ? 0.720 -4.312 -50.885 1.00 45.25 85 ASP A CA 1
ATOM 673 C C . ASP A 1 85 ? 0.816 -3.125 -51.853 1.00 45.25 85 ASP A C 1
ATOM 675 O O . ASP A 1 85 ? -0.192 -2.528 -52.246 1.00 45.25 85 ASP A O 1
ATOM 679 N N . GLU A 1 86 ? 2.040 -2.690 -52.130 1.00 46.56 86 GLU A N 1
ATOM 680 C CA . GLU A 1 86 ? 2.301 -1.462 -52.871 1.00 46.56 86 GLU A CA 1
ATOM 681 C C . GLU A 1 86 ? 2.047 -1.703 -54.361 1.00 46.56 86 GLU A C 1
ATOM 683 O O . GLU A 1 86 ? 2.701 -2.534 -54.992 1.00 46.56 86 GLU A O 1
ATOM 688 N N . MET A 1 87 ? 1.123 -0.951 -54.960 1.00 47.06 87 MET A N 1
ATOM 689 C CA . MET A 1 87 ? 1.000 -0.923 -56.416 1.00 47.06 87 MET A CA 1
ATOM 690 C C . MET A 1 87 ? 2.148 -0.065 -56.980 1.00 47.06 87 MET A C 1
ATOM 692 O O . MET A 1 87 ? 2.250 1.109 -56.610 1.00 47.06 87 MET A O 1
ATOM 696 N N . PRO A 1 88 ? 3.021 -0.584 -57.862 1.00 47.97 88 PRO A N 1
ATOM 697 C CA . PRO A 1 88 ? 4.159 0.181 -58.349 1.00 47.97 88 PRO A CA 1
ATOM 698 C C . PRO A 1 88 ? 3.685 1.288 -59.296 1.00 47.97 88 PRO A C 1
ATOM 700 O O . PRO A 1 88 ? 3.300 1.036 -60.438 1.00 47.97 88 PRO A O 1
ATOM 703 N N . VAL A 1 89 ? 3.736 2.536 -58.829 1.00 49.78 89 VAL A N 1
ATOM 704 C CA . VAL A 1 89 ? 3.532 3.710 -59.682 1.00 49.78 89 VAL A CA 1
ATOM 705 C C . VAL A 1 89 ? 4.829 3.966 -60.446 1.00 49.78 89 VAL A C 1
ATOM 707 O O . VAL A 1 89 ? 5.865 4.284 -59.862 1.00 49.78 89 VAL A O 1
ATOM 710 N N . LEU A 1 90 ? 4.787 3.793 -61.765 1.00 41.22 90 LEU A N 1
ATOM 711 C CA . LEU A 1 90 ? 5.928 3.985 -62.657 1.00 41.22 90 LEU A CA 1
ATOM 712 C C . LEU A 1 90 ? 6.224 5.491 -62.805 1.00 41.22 90 LEU A C 1
ATOM 714 O O . LEU A 1 90 ? 5.722 6.145 -63.714 1.00 41.22 90 LEU A O 1
ATOM 718 N N . PHE A 1 91 ? 7.036 6.057 -61.908 1.00 48.94 91 PHE A N 1
ATOM 719 C CA . PHE A 1 91 ? 7.654 7.372 -62.111 1.00 48.94 91 PHE A CA 1
ATOM 720 C C . PHE A 1 91 ? 9.078 7.182 -62.654 1.00 48.94 91 PHE A C 1
ATOM 722 O O . PHE A 1 91 ? 9.962 6.733 -61.919 1.00 48.94 91 PHE A O 1
ATOM 729 N N . PRO A 1 92 ? 9.344 7.506 -63.931 1.00 47.28 92 PRO A N 1
ATOM 730 C CA . PRO A 1 92 ? 10.687 7.417 -64.475 1.00 47.28 92 PRO A CA 1
ATOM 731 C C . PRO A 1 92 ? 11.483 8.627 -63.980 1.00 47.28 92 PRO A C 1
ATOM 733 O O . PRO A 1 92 ? 11.273 9.739 -64.457 1.00 47.28 92 PRO A O 1
ATOM 736 N N . GLY A 1 93 ? 12.395 8.444 -63.019 1.00 49.34 93 GLY A N 1
ATOM 737 C CA . GLY A 1 93 ? 13.351 9.522 -62.743 1.00 49.34 93 GLY A CA 1
ATOM 738 C C . GLY A 1 93 ? 14.234 9.467 -61.504 1.00 49.34 93 GLY A C 1
ATOM 739 O O . GLY A 1 93 ? 15.235 10.173 -61.503 1.00 49.34 93 GLY A O 1
ATOM 740 N N . LEU A 1 94 ? 13.949 8.676 -60.466 1.00 45.16 94 LEU A N 1
ATOM 741 C CA . LEU A 1 94 ? 14.774 8.700 -59.245 1.00 45.16 94 LEU A CA 1
ATOM 742 C C . LEU A 1 94 ? 14.924 7.301 -58.637 1.00 45.16 94 LEU A C 1
ATOM 744 O O . LEU A 1 94 ? 14.104 6.854 -57.842 1.00 45.16 94 LEU A O 1
ATOM 748 N N . TYR A 1 95 ? 16.008 6.610 -58.997 1.00 52.94 95 TYR A N 1
ATOM 749 C CA . TYR A 1 95 ? 16.438 5.394 -58.306 1.00 52.94 95 TYR A CA 1
ATOM 750 C C . TYR A 1 95 ? 17.042 5.770 -56.946 1.00 52.94 95 TYR A C 1
ATOM 752 O O . TYR A 1 95 ? 18.179 6.232 -56.873 1.00 52.94 95 TYR A O 1
ATOM 760 N N . SER A 1 96 ? 16.302 5.538 -55.863 1.00 49.75 96 SER A N 1
ATOM 761 C CA . SER A 1 96 ? 16.890 5.410 -54.527 1.00 49.75 96 SER A CA 1
ATOM 762 C C . SER A 1 96 ? 17.199 3.936 -54.273 1.00 49.75 96 SER A C 1
ATOM 764 O O . SER A 1 96 ? 16.378 3.069 -54.578 1.00 49.75 96 SER A O 1
ATOM 766 N N . LYS A 1 97 ? 18.391 3.626 -53.746 1.00 48.91 97 LYS A N 1
ATOM 767 C CA . LYS A 1 97 ? 18.745 2.257 -53.345 1.00 48.91 97 LYS A CA 1
ATOM 768 C C . LYS A 1 97 ? 17.776 1.804 -52.253 1.00 48.91 97 LYS A C 1
ATOM 770 O O . LYS A 1 97 ? 17.882 2.249 -51.114 1.00 48.91 97 LYS A O 1
ATOM 775 N N . ALA A 1 98 ? 16.853 0.915 -52.610 1.00 52.47 98 ALA A N 1
ATOM 776 C CA . ALA A 1 98 ? 15.956 0.279 -51.662 1.00 52.47 98 ALA A CA 1
ATOM 777 C C . ALA A 1 98 ? 16.781 -0.487 -50.618 1.00 52.47 98 ALA A C 1
ATOM 779 O O . ALA A 1 98 ? 17.613 -1.333 -50.953 1.00 52.47 98 ALA A O 1
ATOM 780 N N . PHE A 1 99 ? 16.572 -0.151 -49.348 1.00 47.22 99 PHE A N 1
ATOM 781 C CA . PHE A 1 99 ? 17.129 -0.878 -48.216 1.00 47.22 99 PHE A CA 1
ATOM 782 C C . PHE A 1 99 ? 16.500 -2.280 -48.214 1.00 47.22 99 PHE A C 1
ATOM 784 O O . PHE A 1 99 ? 15.291 -2.422 -48.038 1.00 47.22 99 PHE A O 1
ATOM 791 N N . LEU A 1 100 ? 17.300 -3.317 -48.475 1.00 45.38 100 LEU A N 1
ATOM 792 C CA . LEU A 1 100 ? 16.843 -4.705 -48.428 1.00 45.38 100 LEU A CA 1
ATOM 793 C C . LEU A 1 100 ? 16.705 -5.124 -46.961 1.00 45.38 100 LEU A C 1
ATOM 795 O O . LEU A 1 100 ? 17.690 -5.478 -46.316 1.00 45.38 100 LEU A O 1
ATOM 799 N N . TYR A 1 101 ? 15.485 -5.081 -46.433 1.00 51.53 101 TYR A N 1
ATOM 800 C CA . TYR A 1 101 ? 15.154 -5.785 -45.198 1.00 51.53 101 TYR A CA 1
ATOM 801 C C . TYR A 1 101 ? 14.955 -7.274 -45.511 1.00 51.53 101 TYR A C 1
ATOM 803 O O . TYR A 1 101 ? 14.343 -7.599 -46.534 1.00 51.53 101 TYR A O 1
ATOM 811 N N . PRO A 1 102 ? 15.446 -8.198 -44.668 1.00 48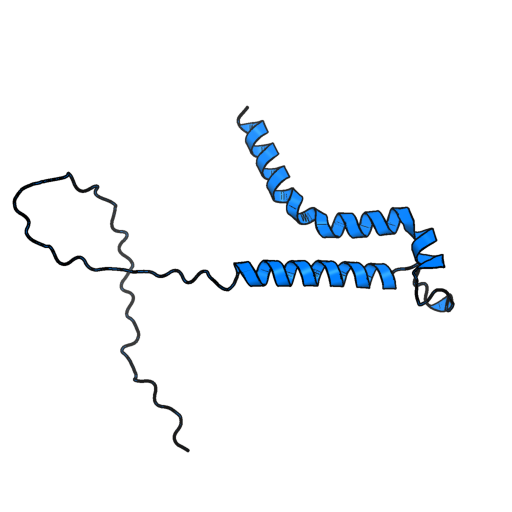.81 102 PRO A N 1
ATOM 812 C CA . PRO A 1 102 ? 15.105 -9.603 -44.811 1.00 48.81 102 PRO A CA 1
ATOM 813 C C . PRO A 1 102 ? 13.593 -9.752 -44.615 1.00 48.81 102 PRO A C 1
ATOM 815 O O . PRO A 1 102 ? 13.053 -9.442 -43.555 1.00 48.81 102 PRO A O 1
ATOM 818 N N . LYS A 1 103 ? 12.904 -10.193 -45.670 1.00 54.41 103 LYS A N 1
ATOM 819 C CA . LYS A 1 103 ? 11.502 -10.604 -45.612 1.00 54.41 103 LYS A CA 1
ATOM 820 C C . LYS A 1 103 ? 11.474 -11.889 -44.787 1.00 54.41 103 LYS A C 1
ATOM 822 O O . LYS A 1 103 ? 11.778 -12.958 -45.311 1.00 54.41 103 LYS A O 1
ATOM 827 N N . GLU A 1 104 ? 11.179 -11.788 -43.494 1.00 54.53 104 GLU A N 1
ATOM 828 C CA . GLU A 1 104 ? 10.804 -12.970 -42.727 1.00 54.53 104 GLU A CA 1
ATOM 829 C C . GLU A 1 104 ? 9.549 -13.541 -43.384 1.00 54.53 104 GLU A C 1
ATOM 831 O O . GLU A 1 104 ? 8.493 -12.907 -43.430 1.00 54.53 104 GLU A O 1
ATOM 836 N N . THR A 1 105 ? 9.695 -14.707 -44.004 1.00 54.34 105 THR A N 1
ATOM 837 C CA . THR A 1 105 ? 8.587 -15.433 -44.607 1.00 54.34 105 THR A CA 1
ATOM 838 C C . THR A 1 105 ? 7.701 -15.919 -43.476 1.00 54.34 105 THR A C 1
ATOM 840 O O . THR A 1 105 ? 7.953 -16.969 -42.885 1.00 54.34 105 THR A O 1
ATOM 843 N N . VAL A 1 106 ? 6.676 -15.136 -43.150 1.00 56.66 106 VAL A N 1
ATOM 844 C CA . VAL A 1 106 ? 5.568 -15.586 -42.313 1.00 56.66 106 VAL A CA 1
ATOM 845 C C . VAL A 1 106 ? 4.981 -16.811 -43.008 1.00 56.66 106 VAL A C 1
ATOM 847 O O . VAL A 1 106 ? 4.417 -16.711 -44.097 1.00 56.66 106 VAL A O 1
ATOM 850 N N . SER A 1 107 ? 5.225 -17.984 -42.421 1.00 54.31 107 SER A N 1
ATOM 851 C CA . SER A 1 107 ? 4.679 -19.257 -42.880 1.00 54.31 107 SER A CA 1
ATOM 852 C C . SER A 1 107 ? 3.179 -19.097 -43.095 1.00 54.31 107 SER A C 1
ATOM 854 O O . SER A 1 107 ? 2.479 -18.658 -42.185 1.00 54.31 107 SER A O 1
ATOM 856 N N . ASN A 1 108 ? 2.744 -19.404 -44.318 1.00 56.19 108 ASN A N 1
ATOM 857 C CA . ASN A 1 108 ? 1.383 -19.345 -44.847 1.00 56.19 108 ASN A CA 1
ATOM 858 C C . ASN A 1 108 ? 0.292 -19.349 -43.764 1.00 56.19 108 ASN A C 1
ATOM 860 O O . ASN A 1 108 ? -0.184 -20.404 -43.341 1.00 56.19 108 ASN A O 1
ATOM 864 N N . TYR A 1 109 ? -0.135 -18.159 -43.343 1.00 60.69 109 TYR A N 1
ATOM 865 C CA . TYR A 1 109 ? -1.373 -18.007 -42.597 1.00 60.69 109 TYR A CA 1
ATOM 866 C C . TYR A 1 109 ? -2.522 -18.213 -43.586 1.00 60.69 109 TYR A C 1
ATOM 868 O O . TYR A 1 109 ? -2.824 -17.345 -44.403 1.00 60.69 109 TYR A O 1
ATOM 876 N N . SER A 1 110 ? -3.133 -19.394 -43.556 1.00 62.03 110 SER A N 1
ATOM 877 C CA . SER A 1 110 ? -4.390 -19.634 -44.254 1.00 62.03 110 SER A CA 1
ATOM 878 C C . SER A 1 110 ? -5.489 -19.055 -43.373 1.00 62.03 110 SER A C 1
ATOM 880 O O . SER A 1 110 ? -5.831 -19.644 -42.346 1.00 62.03 110 SER A O 1
ATOM 882 N N . SER A 1 111 ? -5.993 -17.863 -43.712 1.00 58.09 111 SER A N 1
ATOM 883 C CA . SER A 1 111 ? -7.189 -17.374 -43.030 1.00 58.09 111 SER A CA 1
ATOM 884 C C . SER A 1 111 ? -8.314 -18.381 -43.288 1.00 58.09 111 SER A C 1
ATOM 886 O O . SER A 1 111 ? -8.431 -18.870 -44.419 1.00 58.09 111 SER A O 1
ATOM 888 N N . PRO A 1 112 ? -9.152 -18.707 -42.289 1.00 65.44 112 PRO A N 1
ATOM 889 C CA . PRO A 1 112 ? -10.360 -19.465 -42.560 1.00 65.44 112 PRO A CA 1
ATOM 890 C C . PRO A 1 112 ? -11.147 -18.691 -43.617 1.00 65.44 112 PRO A C 1
ATOM 892 O O . PRO A 1 112 ? -11.401 -17.492 -43.477 1.00 65.44 112 PRO A O 1
ATOM 895 N N . SER A 1 113 ? -11.414 -19.358 -44.736 1.00 58.78 113 SER A N 1
ATOM 896 C CA . SER A 1 113 ? -12.212 -18.815 -45.827 1.00 58.78 113 SER A CA 1
ATOM 897 C C . SER A 1 113 ? -13.552 -18.426 -45.226 1.00 58.78 113 SER A C 1
ATOM 899 O O . SER A 1 113 ? -14.154 -19.250 -44.546 1.00 58.78 113 SER A O 1
ATOM 901 N N . PHE A 1 114 ? -13.953 -17.172 -45.416 1.00 57.72 114 PHE A N 1
ATOM 902 C CA . PHE A 1 114 ? -15.182 -16.580 -44.902 1.00 57.72 114 PHE A CA 1
ATOM 903 C C . PHE A 1 114 ? -16.369 -17.547 -44.988 1.00 57.72 114 PHE A C 1
ATOM 905 O O . PHE A 1 114 ? -17.032 -17.623 -46.021 1.00 57.72 114 PHE A O 1
ATOM 912 N N . ASP A 1 115 ? -16.669 -18.242 -43.893 1.00 59.75 115 ASP A N 1
ATOM 913 C CA . ASP A 1 115 ? -18.035 -18.667 -43.655 1.00 59.75 115 ASP A CA 1
ATOM 914 C C . ASP A 1 115 ? -18.733 -17.405 -43.158 1.00 59.75 115 ASP A C 1
ATOM 916 O O . ASP A 1 115 ? -18.452 -16.885 -42.073 1.00 59.75 115 ASP A O 1
ATOM 920 N N . ILE A 1 116 ? -19.503 -16.802 -44.062 1.00 65.06 116 ILE A N 1
ATOM 921 C CA . ILE A 1 116 ? -20.275 -15.590 -43.812 1.00 65.06 116 ILE A CA 1
ATOM 922 C C . ILE A 1 116 ? -21.053 -15.822 -42.519 1.00 65.06 116 ILE A C 1
ATOM 924 O O . ILE A 1 116 ? -21.769 -16.810 -42.380 1.00 65.06 116 ILE A O 1
ATOM 928 N N . PHE A 1 117 ? -20.865 -14.934 -41.548 1.00 63.88 117 PHE A N 1
ATOM 929 C CA . PHE A 1 117 ? -21.499 -15.039 -40.242 1.00 63.88 117 PHE A CA 1
ATOM 930 C C . PHE A 1 117 ? -23.024 -15.003 -40.428 1.00 63.88 117 PHE A C 1
ATOM 932 O O . PHE A 1 117 ? -23.589 -13.948 -40.719 1.00 63.88 117 PHE A O 1
ATOM 939 N N . HIS A 1 118 ? -23.695 -16.148 -40.298 1.00 67.62 118 HIS A N 1
ATOM 940 C CA . HIS A 1 118 ? -25.153 -16.212 -40.336 1.00 67.62 118 HIS A CA 1
ATOM 941 C C . HIS A 1 118 ? -25.683 -16.067 -38.903 1.00 67.62 118 HIS A C 1
ATOM 943 O O . HIS A 1 118 ? -25.298 -16.853 -38.033 1.00 67.62 118 HIS A O 1
ATOM 949 N N . PRO A 1 119 ? -26.540 -15.072 -38.616 1.00 66.56 119 PRO A N 1
ATOM 950 C CA . PRO A 1 119 ? -27.171 -14.967 -37.308 1.00 66.56 119 PRO A CA 1
ATOM 951 C C . PRO A 1 119 ? -28.113 -16.160 -3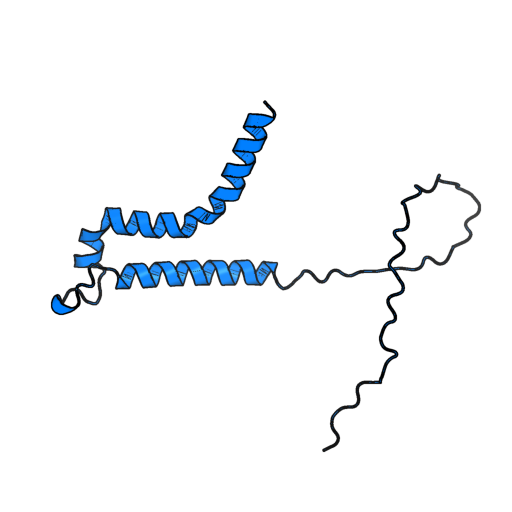7.066 1.00 66.56 119 PRO A C 1
ATOM 953 O O . PRO A 1 119 ? -28.645 -16.725 -38.027 1.00 66.56 119 PRO A O 1
ATOM 956 N N . PRO A 1 120 ? -28.346 -16.549 -35.797 1.00 62.47 120 PRO A N 1
ATOM 957 C CA . PRO A 1 120 ? -29.282 -17.617 -35.474 1.00 62.47 120 PRO A CA 1
ATOM 958 C C . PRO A 1 120 ? -30.683 -17.240 -35.963 1.00 62.47 120 PRO A C 1
ATOM 960 O O . PRO A 1 120 ? -31.193 -16.162 -35.654 1.00 62.47 120 PRO A O 1
ATOM 963 N N . VAL A 1 121 ? -31.284 -18.131 -36.749 1.00 66.06 121 VAL A N 1
ATOM 964 C CA . VAL A 1 121 ? -32.665 -17.983 -37.214 1.00 66.06 121 VAL A CA 1
ATOM 965 C C . VAL A 1 121 ? -33.584 -18.337 -36.045 1.00 66.06 121 VAL A C 1
ATOM 967 O O . VAL A 1 121 ? -33.403 -19.387 -35.425 1.00 66.06 121 VAL A O 1
ATOM 970 N N . ALA A 1 122 ? -34.494 -17.420 -35.717 1.00 60.66 122 ALA A N 1
ATOM 971 C CA . ALA A 1 122 ? -35.496 -17.576 -34.664 1.00 60.66 122 ALA A CA 1
ATOM 972 C C . ALA A 1 122 ? -36.547 -18.640 -35.008 1.00 60.66 122 ALA A C 1
ATOM 974 O O . ALA A 1 122 ? -36.873 -18.776 -36.211 1.00 60.66 122 ALA A O 1
#

Sequence (122 aa):
MRKLISISLLFALSFECFSNIYVWAGYELNKSYISSVLCVNRDNPAMHCDGKCFLDKQLKQNQQRQDNDNGALGNKIDVLLFCSDEMPVLFPGLYSKAFLYPKETVSNYSSPSFDIFHPPVA

pLDDT: mean 74.23, std 19.1, range [41.22, 96.5]

Foldseek 3Di:
DVVVVVVVVVVVVCVVVCLLVVLVVVCVVCLVVLLCPVDPCNVPVVVVCSNVVVSVVVVVVSVVVVVVVVVVVPPDPPVPPPPDPDDDDDDPDDDDPDDDDPPPPPPDDPDPDDPDDDPDDD

Secondary structure (DSSP, 8-state):
-HHHHHHHHHHHHHHGGGHHHHHHHHHHHTHHHIIIII-TTTT-GGG--TTHHHHHHHHHHHHHHHHHHHHHHHT---------PPP----TT-----------------PPP----PPPP-